Protein AF-A0A3C1VP36-F1 (afdb_monomer)

Sequence (75 aa):
VAATAENVVAGRYPLARFLYIYINKEPNRELPPLEREFLKLILSEAGQQVVLRDGYVPLPANIVELARRSLGLDS

pLDDT: mean 93.89, std 5.2, range [56.97, 97.81]

Structure (mmCIF, N/CA/C/O backbone):
data_AF-A0A3C1VP36-F1
#
_entry.id   AF-A0A3C1VP36-F1
#
loop_
_atom_site.group_PDB
_atom_site.id
_atom_site.type_symbol
_atom_site.label_atom_id
_atom_site.label_alt_id
_atom_site.label_comp_id
_atom_site.label_asym_id
_atom_site.label_entity_id
_atom_site.label_seq_id
_atom_site.pdbx_PDB_ins_code
_atom_site.Cartn_x
_atom_site.Cartn_y
_atom_site.Cartn_z
_atom_site.occupancy
_atom_site.B_iso_or_equiv
_atom_site.auth_seq_id
_atom_site.auth_comp_id
_atom_site.auth_asym_id
_atom_site.auth_atom_id
_atom_site.pdbx_PDB_model_num
ATOM 1 N N . VAL A 1 1 ? 15.694 4.576 -19.008 1.00 85.75 1 VAL A N 1
ATOM 2 C CA . VAL A 1 1 ? 15.446 3.469 -18.050 1.00 85.75 1 VAL A CA 1
ATOM 3 C C . VAL A 1 1 ? 14.198 2.719 -18.496 1.00 85.75 1 VAL A C 1
ATOM 5 O O . VAL A 1 1 ? 13.224 3.382 -18.830 1.00 85.75 1 VAL A O 1
ATOM 8 N N . ALA A 1 2 ? 14.234 1.384 -18.574 1.00 94.06 2 ALA A N 1
ATOM 9 C CA . ALA A 1 2 ? 13.095 0.571 -19.022 1.00 94.06 2 ALA A CA 1
ATOM 10 C C . ALA A 1 2 ? 11.969 0.513 -17.970 1.00 94.06 2 ALA A C 1
ATOM 12 O O . ALA A 1 2 ? 12.248 0.562 -16.770 1.00 94.06 2 ALA A O 1
ATOM 13 N N . ALA A 1 3 ? 10.720 0.369 -18.420 1.00 92.25 3 ALA A N 1
ATOM 14 C CA . ALA A 1 3 ? 9.532 0.264 -17.570 1.00 92.25 3 ALA A CA 1
ATOM 15 C C . ALA A 1 3 ? 9.387 -1.152 -16.978 1.00 92.25 3 ALA A C 1
ATOM 17 O O . ALA A 1 3 ? 8.542 -1.935 -17.399 1.00 92.25 3 ALA A O 1
ATOM 18 N 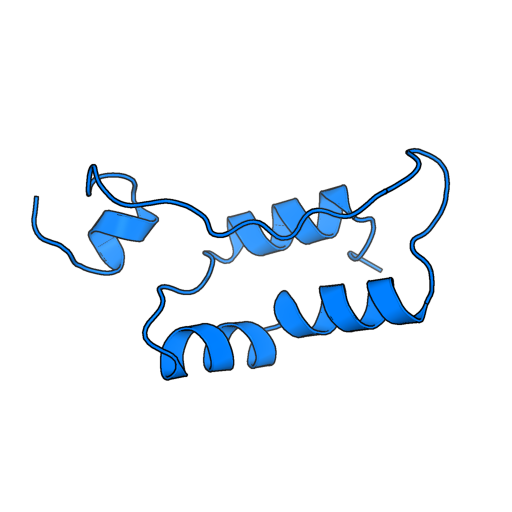N . THR A 1 4 ? 10.253 -1.499 -16.027 1.00 93.56 4 THR A N 1
ATOM 19 C CA . THR A 1 4 ? 10.210 -2.778 -15.300 1.00 93.56 4 THR A CA 1
ATOM 20 C C . THR A 1 4 ? 9.769 -2.556 -13.856 1.00 93.56 4 THR A C 1
ATOM 22 O O . THR A 1 4 ? 10.036 -1.495 -13.288 1.00 93.56 4 THR A O 1
ATOM 25 N N . ALA A 1 5 ? 9.146 -3.564 -13.235 1.00 90.56 5 ALA A N 1
ATOM 26 C CA . ALA A 1 5 ? 8.764 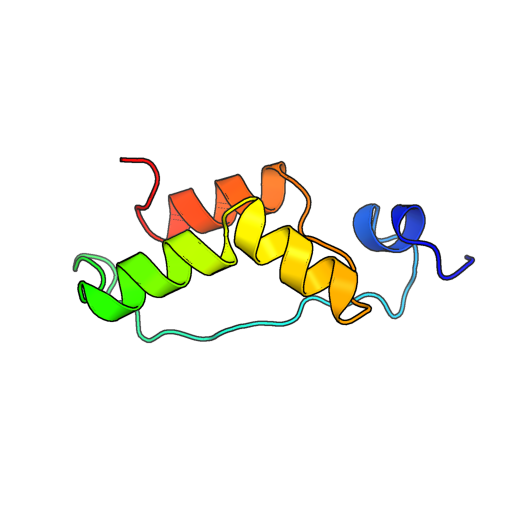-3.510 -11.819 1.00 90.56 5 ALA A CA 1
ATOM 27 C C . ALA A 1 5 ? 9.965 -3.173 -10.918 1.00 90.56 5 ALA A C 1
ATOM 29 O O . ALA A 1 5 ? 9.857 -2.333 -10.031 1.00 90.56 5 ALA A O 1
ATOM 30 N N . GLU A 1 6 ? 11.136 -3.742 -11.214 1.00 93.19 6 GLU A N 1
ATOM 31 C CA . GLU A 1 6 ? 12.383 -3.442 -10.505 1.00 93.19 6 GLU A CA 1
ATOM 32 C C . GLU A 1 6 ? 12.762 -1.951 -10.588 1.00 93.19 6 GLU A C 1
ATOM 34 O O . GLU A 1 6 ? 13.087 -1.332 -9.578 1.00 93.19 6 GLU A O 1
ATOM 39 N N . ASN A 1 7 ? 12.679 -1.337 -11.775 1.00 94.44 7 ASN A N 1
ATOM 40 C CA . ASN A 1 7 ? 13.002 0.081 -11.947 1.00 94.44 7 ASN A CA 1
ATOM 41 C C . ASN A 1 7 ? 11.948 1.012 -11.338 1.00 94.44 7 ASN A C 1
ATOM 43 O O . ASN A 1 7 ? 12.297 2.120 -10.932 1.00 94.44 7 ASN A O 1
ATOM 47 N N . VAL A 1 8 ? 10.685 0.581 -11.277 1.00 92.75 8 VAL A N 1
ATOM 48 C CA . VAL A 1 8 ? 9.601 1.302 -10.594 1.00 92.75 8 VAL A CA 1
ATOM 49 C C . VAL A 1 8 ? 9.834 1.291 -9.085 1.00 92.75 8 VAL A C 1
ATOM 51 O O . VAL A 1 8 ? 9.887 2.354 -8.474 1.00 92.75 8 VAL A O 1
ATOM 54 N N . VAL A 1 9 ? 10.055 0.112 -8.499 1.00 90.38 9 VAL A N 1
ATOM 55 C CA . VAL A 1 9 ? 10.317 -0.052 -7.060 1.00 90.38 9 VAL A CA 1
ATOM 56 C C . VAL A 1 9 ? 11.593 0.675 -6.631 1.00 90.38 9 VAL A C 1
ATOM 58 O O . VAL A 1 9 ? 11.620 1.293 -5.571 1.00 90.38 9 VAL A O 1
ATOM 61 N N . ALA A 1 10 ? 12.634 0.667 -7.467 1.00 91.19 10 ALA A N 1
ATOM 62 C CA . ALA A 1 10 ? 13.879 1.386 -7.205 1.00 91.19 10 ALA A CA 1
ATOM 63 C C . ALA A 1 10 ? 13.799 2.906 -7.463 1.00 91.19 10 ALA A C 1
ATOM 65 O O . ALA A 1 10 ? 14.811 3.592 -7.326 1.00 91.19 10 ALA A O 1
ATOM 66 N N . GLY A 1 11 ? 12.651 3.439 -7.904 1.00 89.62 11 GLY A N 1
ATOM 67 C CA . GLY A 1 11 ? 12.485 4.861 -8.232 1.00 89.62 11 GLY A CA 1
ATOM 68 C C . GLY A 1 11 ? 13.297 5.338 -9.445 1.00 89.62 11 GLY A C 1
ATOM 69 O O . GLY A 1 11 ? 13.450 6.537 -9.658 1.00 89.62 11 GLY A O 1
ATOM 70 N N . ARG A 1 12 ? 13.836 4.417 -10.256 1.00 95.25 12 ARG A N 1
ATOM 71 C CA . ARG A 1 12 ? 14.671 4.722 -11.432 1.00 95.25 12 ARG A CA 1
ATOM 72 C C . ARG A 1 12 ? 13.845 5.044 -12.675 1.00 95.25 12 ARG A C 1
ATOM 74 O O . ARG A 1 12 ? 14.350 5.678 -13.601 1.00 95.25 12 ARG A O 1
ATOM 81 N N . TYR A 1 13 ? 12.603 4.562 -12.742 1.00 96.19 13 TYR A N 1
ATOM 82 C CA . TYR A 1 13 ? 11.700 4.869 -13.846 1.00 96.19 13 TYR A CA 1
ATOM 83 C C . TYR A 1 13 ? 10.968 6.199 -13.579 1.00 96.19 13 TYR A C 1
ATOM 85 O O . TYR A 1 13 ? 10.171 6.264 -12.647 1.00 96.19 13 TYR A O 1
ATOM 93 N N . PRO A 1 14 ? 11.191 7.257 -14.382 1.00 95.88 14 PRO A N 1
ATOM 94 C CA . PRO A 1 14 ? 10.787 8.625 -14.031 1.00 95.88 14 PRO A CA 1
ATOM 95 C C . PRO A 1 14 ? 9.273 8.873 -14.051 1.00 95.88 14 PRO A C 1
ATOM 97 O O . PRO A 1 14 ? 8.815 9.886 -13.536 1.00 95.88 14 PRO A O 1
ATOM 100 N N . LEU A 1 15 ? 8.495 7.972 -14.655 1.00 95.69 15 LEU A N 1
ATOM 101 C CA . LEU A 1 15 ? 7.031 8.052 -14.689 1.00 95.69 15 LEU A CA 1
ATOM 102 C C . LEU A 1 15 ? 6.370 7.131 -13.651 1.00 95.69 15 LEU A C 1
ATOM 104 O O . LEU A 1 15 ? 5.145 7.020 -13.618 1.00 95.69 15 LEU A O 1
ATOM 108 N N . ALA A 1 16 ? 7.163 6.454 -12.815 1.00 94.38 16 ALA A N 1
ATOM 109 C CA . ALA A 1 16 ? 6.640 5.718 -11.675 1.00 94.38 16 ALA A CA 1
ATOM 110 C C . ALA A 1 16 ? 5.980 6.687 -10.687 1.00 94.38 16 ALA A C 1
ATOM 112 O O . ALA A 1 16 ? 6.532 7.737 -10.362 1.00 94.38 16 ALA A O 1
ATOM 113 N N . ARG A 1 17 ? 4.802 6.318 -10.184 1.00 95.06 17 ARG A N 1
ATOM 114 C CA . ARG A 1 17 ? 4.092 7.072 -9.149 1.00 95.06 17 ARG A CA 1
ATOM 115 C C . ARG A 1 17 ? 3.332 6.129 -8.234 1.00 95.06 17 ARG A C 1
ATOM 117 O O . ARG A 1 17 ? 2.879 5.073 -8.671 1.00 95.06 17 ARG A O 1
ATOM 124 N N . PHE A 1 18 ? 3.147 6.550 -6.992 1.00 94.38 18 PHE A N 1
ATOM 125 C CA . PHE A 1 18 ? 2.217 5.893 -6.087 1.00 94.38 18 PHE A CA 1
ATOM 126 C C . PHE A 1 18 ? 0.769 6.186 -6.485 1.00 94.38 18 PHE A C 1
ATOM 128 O O . PHE A 1 18 ? 0.450 7.251 -7.022 1.00 94.38 18 PHE A O 1
ATOM 135 N N . LEU A 1 19 ? -0.104 5.233 -6.176 1.00 95.31 19 LEU A N 1
ATOM 136 C CA . LEU A 1 19 ? -1.544 5.439 -6.137 1.00 95.31 19 LEU A CA 1
ATOM 137 C C . LEU A 1 19 ? -1.942 5.606 -4.677 1.00 95.31 19 LEU A C 1
ATOM 139 O O . LEU A 1 19 ? -1.611 4.765 -3.842 1.00 95.31 19 LEU A O 1
ATOM 143 N N . TYR A 1 20 ? -2.612 6.711 -4.373 1.00 95.38 20 TYR A N 1
ATOM 144 C CA . TYR A 1 20 ? -2.935 7.081 -3.003 1.00 95.38 20 TYR A CA 1
ATOM 145 C C . TYR A 1 20 ? -4.414 6.863 -2.714 1.00 95.38 20 TYR A C 1
ATOM 147 O O . TYR A 1 20 ? -5.276 7.220 -3.516 1.00 95.38 20 TYR A O 1
ATOM 155 N N . ILE A 1 21 ? -4.688 6.335 -1.525 1.00 94.88 21 ILE A N 1
ATOM 156 C CA . ILE A 1 21 ? -5.999 6.381 -0.884 1.00 94.88 21 ILE A CA 1
ATOM 157 C C . ILE A 1 21 ? -5.879 7.389 0.251 1.00 94.88 21 ILE A C 1
ATOM 159 O O . ILE A 1 21 ? -5.040 7.234 1.138 1.00 94.88 21 ILE A O 1
ATOM 163 N N . TYR A 1 22 ? -6.701 8.433 0.203 1.00 94.81 22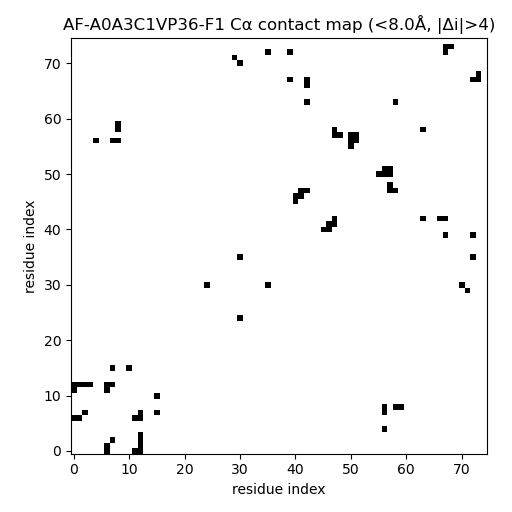 TYR A N 1
ATOM 164 C CA . TYR A 1 22 ? -6.766 9.430 1.263 1.00 94.81 22 TYR A CA 1
ATOM 165 C C . TYR A 1 22 ? -7.827 9.034 2.276 1.00 94.81 22 TYR A C 1
ATOM 167 O O . TYR A 1 22 ? -8.934 8.642 1.910 1.00 94.81 22 TYR A O 1
ATOM 175 N N . ILE A 1 23 ? -7.485 9.186 3.549 1.00 92.69 23 ILE A N 1
ATOM 176 C CA . ILE A 1 23 ? -8.395 8.974 4.669 1.00 92.69 23 ILE A CA 1
ATOM 177 C C . ILE A 1 23 ? -8.346 10.191 5.586 1.00 92.69 23 ILE A C 1
ATOM 179 O O . ILE A 1 23 ? -7.301 10.830 5.736 1.00 92.69 23 ILE A O 1
ATOM 183 N N . ASN A 1 24 ? -9.472 10.504 6.219 1.00 93.75 24 ASN A N 1
ATOM 184 C CA . ASN A 1 24 ? -9.523 11.532 7.247 1.00 93.75 24 ASN A CA 1
ATOM 185 C C . ASN A 1 24 ? -9.157 10.913 8.605 1.00 93.75 24 ASN A C 1
ATOM 187 O O . ASN A 1 24 ? -10.029 10.498 9.364 1.00 93.75 24 ASN A O 1
ATOM 191 N N . LYS A 1 25 ? -7.854 10.799 8.882 1.00 89.56 25 LYS A N 1
ATOM 192 C CA . LYS A 1 25 ? -7.337 10.223 10.129 1.00 89.56 25 LYS A CA 1
ATOM 193 C C . LYS A 1 25 ? -7.041 11.320 11.147 1.00 89.56 25 LYS A C 1
ATOM 195 O O . LYS A 1 25 ? -6.033 12.015 11.055 1.00 89.56 25 LYS A O 1
ATOM 200 N N . GLU A 1 26 ? -7.883 11.415 12.169 1.00 93.25 26 GLU A N 1
ATOM 201 C CA . GLU A 1 26 ? -7.582 12.215 13.358 1.00 93.25 26 GLU A CA 1
ATOM 202 C C . GLU A 1 26 ? -6.321 11.655 14.070 1.00 93.25 26 GLU A C 1
ATOM 204 O O . GLU A 1 26 ? -6.256 10.442 14.308 1.00 93.25 26 GLU A O 1
ATOM 209 N N . PRO A 1 27 ? -5.314 12.475 14.445 1.00 88.81 27 PRO A N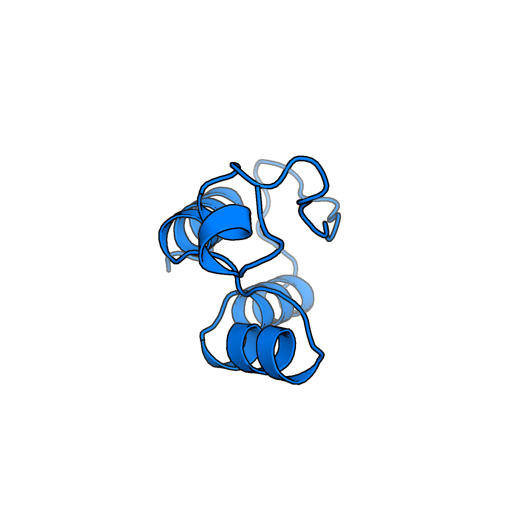 1
ATOM 210 C CA . PRO A 1 27 ? -4.023 11.983 14.952 1.00 88.81 27 PRO A CA 1
ATOM 211 C C . PRO A 1 27 ? -4.120 11.036 16.157 1.00 88.81 27 PRO A C 1
ATOM 213 O O . PRO A 1 27 ? -3.488 9.983 16.159 1.00 88.81 27 PRO A O 1
ATOM 216 N N . ASN A 1 28 ? -4.974 11.362 17.130 1.00 89.56 28 ASN A N 1
ATOM 217 C CA . ASN A 1 28 ? -5.063 10.658 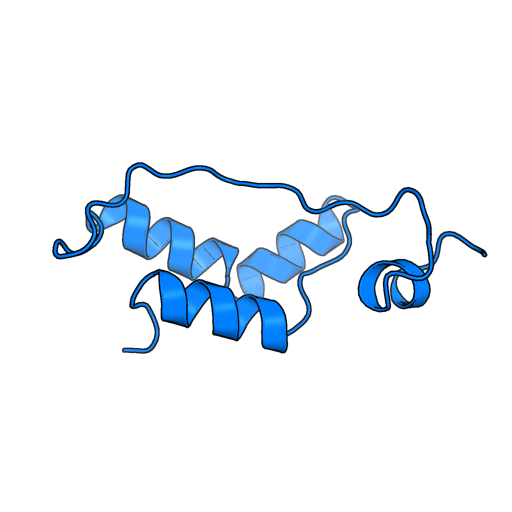18.419 1.00 89.56 28 ASN A CA 1
ATOM 218 C C . ASN A 1 28 ? -6.266 9.713 18.524 1.00 89.56 28 ASN A C 1
ATOM 220 O O . ASN A 1 28 ? -6.584 9.231 19.609 1.00 89.56 28 ASN A O 1
ATOM 224 N N . ARG A 1 29 ? -6.965 9.477 17.412 1.00 92.12 29 ARG A N 1
ATOM 225 C CA . ARG A 1 29 ? -8.142 8.613 17.369 1.00 92.12 29 ARG A CA 1
ATOM 226 C C . ARG A 1 29 ? -7.853 7.392 16.519 1.00 92.12 29 ARG A C 1
ATOM 228 O O . ARG A 1 29 ? -7.249 7.517 15.456 1.00 92.12 29 ARG A O 1
ATOM 235 N N . GLU A 1 30 ? -8.285 6.224 16.968 1.00 92.81 30 GLU A N 1
ATOM 236 C CA . GLU A 1 30 ? -8.207 5.015 16.153 1.00 92.81 30 GLU A CA 1
ATOM 237 C C . GLU A 1 30 ? -9.069 5.130 14.891 1.00 92.81 30 GLU A C 1
ATOM 239 O O . GLU A 1 30 ? -10.033 5.899 14.832 1.00 92.81 30 GLU A O 1
ATOM 244 N N . LEU A 1 31 ? -8.712 4.348 13.872 1.00 95.38 31 LEU A N 1
ATOM 245 C CA . LEU A 1 31 ? -9.523 4.224 12.667 1.00 95.38 31 LEU A CA 1
ATOM 246 C C . LEU A 1 31 ? -10.876 3.580 12.998 1.00 95.38 31 LEU A C 1
ATOM 248 O O . LEU A 1 31 ? -10.912 2.614 13.767 1.00 95.38 31 LEU A O 1
ATOM 252 N N . PRO A 1 32 ? -11.977 4.038 12.377 1.00 95.94 32 PRO A N 1
ATOM 253 C CA . PRO A 1 32 ? -13.239 3.314 12.409 1.00 95.94 32 PRO A CA 1
ATOM 254 C C . PRO A 1 32 ? -13.034 1.840 12.014 1.00 95.94 32 PRO A C 1
ATOM 256 O O . PRO A 1 32 ? -12.273 1.569 11.080 1.00 95.94 32 PRO A O 1
ATOM 259 N N . PRO A 1 33 ? -13.710 0.872 12.666 1.00 95.62 33 PRO A N 1
ATOM 260 C CA . PRO A 1 33 ? -13.423 -0.551 12.469 1.00 95.62 33 PRO A CA 1
ATOM 261 C C . PRO A 1 33 ? -13.459 -1.007 11.006 1.00 95.62 33 PRO A C 1
ATOM 263 O O . PRO A 1 33 ? -12.581 -1.744 10.570 1.00 95.62 33 PRO A O 1
ATOM 266 N N . LEU A 1 34 ? -14.433 -0.529 10.227 1.00 96.75 34 LEU A N 1
ATOM 267 C CA . LEU A 1 34 ? -14.561 -0.881 8.812 1.00 96.75 34 LEU A CA 1
ATOM 268 C C . LEU A 1 34 ? -13.366 -0.390 7.981 1.00 96.75 34 LEU A C 1
ATOM 270 O O . LEU A 1 34 ? -12.796 -1.150 7.202 1.00 96.75 34 LEU A O 1
ATOM 274 N N . GLU A 1 35 ? -12.972 0.870 8.166 1.00 96.00 35 GLU A N 1
ATOM 275 C CA . GLU A 1 35 ? -11.822 1.461 7.476 1.00 96.00 35 GLU A CA 1
ATOM 276 C C . GLU A 1 35 ? -10.531 0.748 7.872 1.00 96.00 35 GLU A C 1
ATOM 278 O O . GLU A 1 35 ? -9.699 0.445 7.020 1.00 96.00 35 GLU A O 1
ATOM 283 N N . ARG A 1 36 ? -10.391 0.412 9.159 1.00 96.00 36 ARG A N 1
ATOM 284 C CA . ARG A 1 36 ? -9.253 -0.336 9.690 1.00 96.00 36 ARG A CA 1
ATOM 285 C C . ARG A 1 36 ? -9.103 -1.700 9.016 1.00 96.00 36 ARG A C 1
ATOM 287 O O . ARG A 1 36 ? -8.008 -2.030 8.568 1.00 96.00 36 ARG A O 1
ATOM 294 N N . GLU A 1 37 ? -10.181 -2.478 8.919 1.00 97.19 37 GLU A N 1
ATOM 295 C CA . GLU A 1 37 ? -10.135 -3.801 8.280 1.00 97.19 37 GLU A CA 1
ATOM 296 C C . GLU A 1 37 ? -9.899 -3.706 6.770 1.00 97.19 37 GLU A C 1
ATOM 298 O O . GLU A 1 37 ? -9.143 -4.499 6.208 1.00 97.19 37 GLU A O 1
ATOM 303 N N . PHE A 1 38 ? -10.468 -2.695 6.111 1.00 97.38 38 PHE A N 1
ATOM 304 C CA . PHE A 1 38 ? -10.186 -2.443 4.702 1.00 97.38 38 PHE A CA 1
ATOM 305 C C . PHE A 1 38 ? -8.706 -2.109 4.469 1.00 97.38 38 PHE A C 1
ATOM 307 O O . PHE A 1 38 ? -8.066 -2.698 3.598 1.00 97.38 38 PHE A O 1
ATOM 314 N N . LEU A 1 39 ? -8.131 -1.219 5.284 1.00 96.94 39 LEU A N 1
ATOM 315 C CA . LEU A 1 39 ? -6.717 -0.847 5.205 1.00 96.94 39 LEU A CA 1
ATOM 316 C C . LEU A 1 39 ? -5.800 -2.040 5.522 1.00 96.94 39 LEU A C 1
ATOM 318 O O . LEU A 1 39 ? -4.805 -2.242 4.827 1.00 96.94 39 LEU A O 1
ATOM 322 N N . LYS A 1 40 ? -6.167 -2.885 6.498 1.00 96.62 40 LYS A N 1
ATOM 323 C CA . LYS A 1 40 ? -5.484 -4.162 6.764 1.00 96.62 40 LYS A CA 1
ATOM 324 C C . LYS A 1 40 ? -5.500 -5.081 5.542 1.00 96.62 40 LYS A C 1
ATOM 326 O O . LYS A 1 40 ? -4.462 -5.646 5.205 1.00 96.62 40 LYS A O 1
ATOM 331 N N . LEU A 1 41 ? -6.644 -5.218 4.870 1.00 97.50 41 LEU A N 1
ATOM 332 C CA . LEU A 1 41 ? -6.781 -6.062 3.685 1.00 97.50 41 LEU A CA 1
ATOM 333 C C . LEU A 1 41 ? -5.915 -5.560 2.527 1.00 97.50 41 LEU A C 1
ATOM 335 O O . LEU A 1 41 ? -5.144 -6.339 1.971 1.00 97.50 41 LEU A O 1
ATOM 339 N N . ILE A 1 42 ? -6.004 -4.281 2.160 1.00 96.81 42 ILE A N 1
ATOM 340 C CA . ILE A 1 42 ? -5.264 -3.773 0.994 1.00 96.81 42 ILE A CA 1
ATOM 341 C C . ILE A 1 42 ? -3.745 -3.760 1.228 1.00 96.81 42 ILE A C 1
ATOM 343 O O . ILE A 1 42 ? -2.984 -3.916 0.276 1.00 96.81 42 ILE A O 1
ATOM 347 N N . LEU A 1 43 ? -3.300 -3.620 2.483 1.00 97.12 43 LEU A N 1
ATOM 348 C CA . LEU A 1 43 ? -1.890 -3.703 2.882 1.00 97.12 43 LEU A CA 1
ATOM 349 C C . LEU A 1 43 ? -1.422 -5.144 3.159 1.00 97.12 43 LEU A C 1
ATOM 351 O O . LEU A 1 43 ? -0.259 -5.353 3.490 1.00 97.12 43 LEU A O 1
ATOM 355 N N . SER A 1 44 ? -2.300 -6.143 3.048 1.00 97.38 44 SER A N 1
ATOM 356 C CA . SER A 1 44 ? -1.933 -7.554 3.207 1.00 97.38 44 SER A CA 1
ATOM 357 C C . SER A 1 44 ? -1.320 -8.133 1.932 1.00 97.38 44 SER A C 1
ATOM 359 O O . SER A 1 44 ? -1.491 -7.589 0.841 1.00 97.38 44 SER A O 1
ATOM 361 N N . GLU A 1 45 ? -0.684 -9.301 2.048 1.00 96.75 45 GLU A N 1
ATOM 362 C CA . GLU A 1 45 ? -0.229 -10.072 0.888 1.00 96.75 45 GLU A CA 1
ATOM 363 C C . GLU A 1 45 ? -1.372 -10.323 -0.107 1.00 96.75 45 GLU A C 1
ATOM 365 O O . GLU A 1 45 ? -1.216 -10.065 -1.297 1.00 96.75 45 GLU A O 1
ATOM 370 N N . ALA A 1 46 ? -2.549 -10.734 0.375 1.00 97.81 46 ALA A N 1
ATOM 371 C CA . ALA A 1 46 ? -3.708 -10.982 -0.480 1.00 97.81 46 ALA A CA 1
ATOM 372 C C . ALA A 1 46 ? -4.148 -9.720 -1.246 1.00 97.81 46 ALA A C 1
ATOM 374 O O . ALA A 1 46 ? -4.438 -9.789 -2.441 1.00 97.81 46 ALA A O 1
ATOM 375 N N . GLY A 1 47 ? -4.145 -8.558 -0.584 1.00 97.56 47 GLY A N 1
ATOM 376 C CA . GLY A 1 47 ? -4.425 -7.270 -1.221 1.00 97.56 47 GLY A CA 1
ATOM 377 C C . GLY A 1 47 ? -3.385 -6.907 -2.281 1.00 97.56 47 GLY A C 1
ATOM 378 O O . GLY A 1 47 ? -3.737 -6.499 -3.386 1.00 97.56 47 GLY A O 1
ATOM 379 N N . GLN A 1 48 ? -2.104 -7.130 -1.994 1.00 97.81 48 GLN A N 1
ATOM 380 C CA . GLN A 1 48 ? -1.022 -6.859 -2.941 1.00 97.81 48 GLN A CA 1
ATOM 381 C C . GLN A 1 48 ? -1.013 -7.830 -4.138 1.00 97.81 48 GLN A C 1
ATOM 383 O O . GLN A 1 48 ? -0.653 -7.429 -5.245 1.00 97.81 48 GLN A O 1
ATOM 388 N N . GLN A 1 49 ? -1.491 -9.069 -3.977 1.00 97.75 49 GLN A N 1
ATOM 389 C CA . GLN A 1 49 ? -1.708 -9.986 -5.106 1.00 97.75 49 GLN A CA 1
ATOM 390 C C . GLN A 1 49 ? -2.825 -9.510 -6.042 1.00 97.75 49 GLN A C 1
ATOM 392 O O . GLN A 1 49 ? -2.726 -9.669 -7.259 1.00 97.75 49 GLN A O 1
ATOM 397 N N . VAL A 1 50 ? -3.872 -8.882 -5.500 1.00 97.50 50 VAL A N 1
ATOM 398 C CA . VAL A 1 50 ? -4.912 -8.240 -6.318 1.00 97.50 50 VAL A CA 1
ATOM 399 C C . VAL A 1 50 ? -4.322 -7.090 -7.139 1.00 97.50 50 VAL A C 1
ATOM 401 O O . VAL A 1 50 ? -4.561 -7.029 -8.341 1.00 97.50 50 VAL A O 1
ATOM 404 N N . VAL A 1 51 ? -3.494 -6.237 -6.524 1.00 96.69 51 VAL A N 1
ATOM 405 C CA . VAL A 1 51 ? -2.785 -5.137 -7.210 1.00 96.69 51 VAL A CA 1
ATOM 406 C C . VAL A 1 51 ? -1.960 -5.661 -8.389 1.00 96.69 51 VAL A C 1
ATOM 408 O 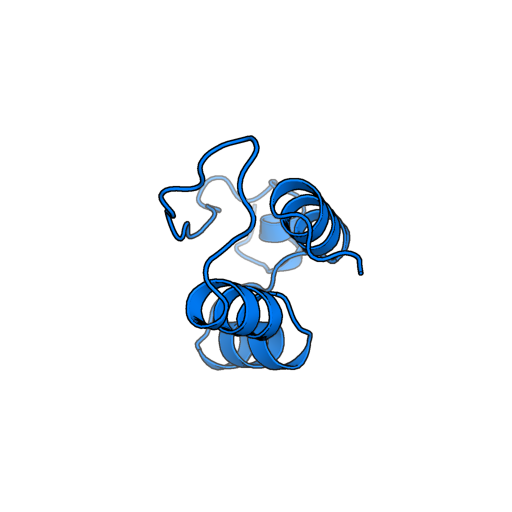O . VAL A 1 51 ? -2.032 -5.104 -9.485 1.00 96.69 51 VAL A O 1
ATOM 411 N N . LEU A 1 52 ? -1.223 -6.759 -8.186 1.00 95.56 52 LEU A N 1
ATOM 412 C CA . LEU A 1 52 ? -0.435 -7.396 -9.241 1.00 95.56 52 LEU A CA 1
ATOM 413 C C . LEU A 1 52 ? -1.313 -7.918 -10.384 1.00 95.56 52 LEU A C 1
ATOM 415 O O . LEU A 1 52 ? -1.030 -7.655 -11.553 1.00 95.56 52 LEU A O 1
ATOM 419 N N . ARG A 1 53 ? -2.378 -8.657 -10.052 1.00 96.31 53 ARG A N 1
ATOM 420 C CA . ARG A 1 53 ? -3.303 -9.238 -11.035 1.00 96.31 53 ARG A CA 1
ATOM 421 C C . ARG A 1 53 ? -3.959 -8.167 -11.904 1.00 96.31 53 ARG A C 1
ATOM 423 O O . ARG A 1 53 ? -4.146 -8.386 -13.097 1.00 96.31 53 ARG A O 1
ATOM 430 N N . ASP A 1 54 ? -4.272 -7.018 -11.319 1.00 95.12 54 ASP A N 1
ATOM 431 C CA . ASP A 1 54 ? -4.916 -5.905 -12.015 1.00 95.12 54 ASP A CA 1
ATOM 432 C C . ASP A 1 54 ? -3.908 -5.048 -12.824 1.00 95.12 54 ASP A C 1
ATOM 434 O O . ASP A 1 54 ? -4.280 -4.032 -13.410 1.00 95.12 54 ASP A O 1
ATOM 438 N N . GLY A 1 55 ? -2.637 -5.470 -12.904 1.00 93.94 55 GLY A N 1
ATOM 439 C CA . GLY A 1 55 ? -1.615 -4.897 -13.787 1.00 93.94 55 GLY A CA 1
ATOM 440 C C . GLY A 1 55 ? -0.756 -3.794 -13.165 1.00 93.94 55 GLY A C 1
ATOM 441 O O . GLY A 1 55 ? -0.001 -3.132 -13.880 1.0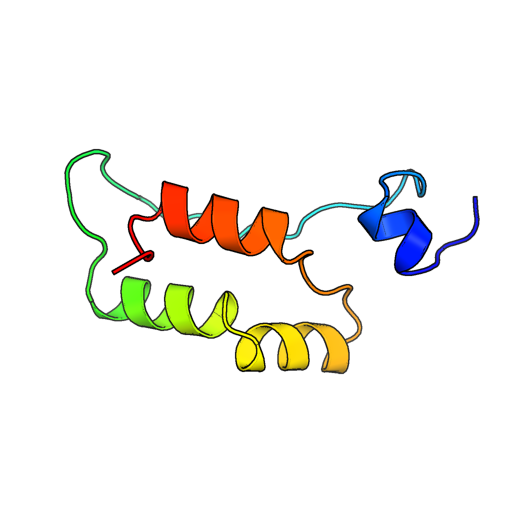0 93.94 55 GLY A O 1
ATOM 442 N N . TYR A 1 56 ? -0.845 -3.589 -11.850 1.00 95.50 56 TYR A N 1
ATOM 443 C CA . TYR A 1 56 ? -0.026 -2.621 -11.123 1.00 95.50 56 TYR A CA 1
ATOM 444 C C . TYR A 1 56 ? 1.206 -3.273 -10.486 1.00 95.50 56 TYR A C 1
ATOM 446 O O . TYR A 1 56 ? 1.338 -4.493 -10.409 1.00 95.50 56 TYR A O 1
ATOM 454 N N . VAL A 1 57 ? 2.127 -2.434 -10.010 1.00 95.69 57 VAL A N 1
ATOM 455 C CA . VAL A 1 57 ? 3.307 -2.872 -9.256 1.00 95.69 57 VAL A CA 1
ATOM 456 C C . VAL A 1 57 ? 2.956 -2.889 -7.763 1.00 95.69 57 VAL A C 1
ATOM 458 O O . VAL A 1 57 ? 2.603 -1.832 -7.234 1.00 95.69 57 VAL A O 1
ATOM 461 N N . PRO A 1 58 ? 3.048 -4.044 -7.079 1.00 96.44 58 PRO A N 1
ATOM 462 C CA . PRO A 1 58 ? 2.821 -4.134 -5.641 1.00 96.44 58 PRO A CA 1
ATOM 463 C C . PRO A 1 58 ? 3.766 -3.258 -4.827 1.00 96.44 58 PRO A C 1
ATOM 465 O O . PRO A 1 58 ? 4.905 -2.987 -5.222 1.00 96.44 58 PRO A O 1
ATOM 468 N N . LEU A 1 59 ? 3.300 -2.855 -3.651 1.00 95.69 59 LEU A N 1
ATOM 469 C CA . LEU A 1 59 ? 4.103 -2.116 -2.696 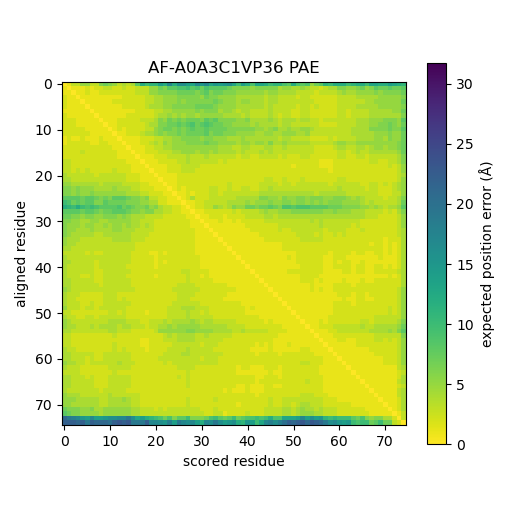1.00 95.69 59 LEU A CA 1
ATOM 470 C C . LEU A 1 59 ? 5.257 -2.988 -2.179 1.00 95.69 59 LEU A C 1
ATOM 472 O O . LEU A 1 59 ? 5.042 -4.135 -1.782 1.00 95.69 59 LEU A O 1
ATOM 476 N N . PRO A 1 60 ? 6.479 -2.437 -2.110 1.00 93.88 60 PRO A N 1
ATOM 477 C CA . PRO A 1 60 ? 7.578 -3.067 -1.393 1.00 93.88 60 PRO A CA 1
ATOM 478 C C . PRO A 1 60 ? 7.230 -3.272 0.085 1.00 93.88 60 PRO A C 1
ATOM 480 O O . PRO A 1 60 ? 6.577 -2.422 0.695 1.00 93.88 60 PRO A O 1
ATOM 483 N N . ALA A 1 61 ? 7.729 -4.355 0.686 1.00 93.75 61 ALA A N 1
ATOM 484 C CA . ALA A 1 61 ? 7.435 -4.701 2.079 1.00 93.75 61 ALA A CA 1
ATOM 485 C C . ALA A 1 61 ? 7.741 -3.551 3.055 1.00 93.75 61 ALA A C 1
ATOM 487 O O . ALA A 1 61 ? 6.931 -3.239 3.919 1.00 93.75 61 ALA A O 1
ATOM 488 N N . ASN A 1 62 ? 8.854 -2.835 2.874 1.00 94.00 62 ASN A N 1
ATOM 489 C CA . ASN A 1 62 ? 9.200 -1.689 3.722 1.00 94.00 62 ASN A CA 1
ATOM 490 C C . ASN A 1 62 ? 8.194 -0.526 3.627 1.00 94.00 62 ASN A C 1
ATOM 492 O O . ASN A 1 62 ? 8.021 0.202 4.602 1.00 94.00 62 ASN A O 1
ATOM 496 N N . ILE A 1 63 ? 7.534 -0.342 2.480 1.00 95.38 63 ILE A N 1
ATOM 497 C CA . ILE A 1 63 ? 6.494 0.681 2.304 1.00 95.38 63 ILE A CA 1
ATOM 498 C C . ILE A 1 63 ? 5.182 0.234 2.952 1.00 95.38 63 ILE A C 1
ATOM 500 O O . ILE A 1 63 ? 4.508 1.053 3.575 1.00 95.38 63 ILE A O 1
ATOM 504 N N . VAL A 1 64 ? 4.848 -1.057 2.865 1.00 96.31 64 VAL A N 1
ATOM 505 C CA . VAL A 1 64 ? 3.708 -1.641 3.588 1.00 96.31 64 VAL A CA 1
ATOM 506 C C . VAL A 1 64 ? 3.882 -1.453 5.094 1.00 96.31 64 VAL A C 1
ATOM 508 O O . VAL A 1 64 ? 2.999 -0.891 5.736 1.00 96.31 64 VAL A O 1
ATOM 511 N N . GLU A 1 65 ? 5.036 -1.826 5.649 1.00 96.00 65 GLU A N 1
ATOM 512 C CA . GLU A 1 65 ? 5.331 -1.664 7.079 1.00 96.00 65 GLU A CA 1
ATOM 513 C C . GLU A 1 65 ? 5.275 -0.196 7.522 1.00 96.00 65 GLU A C 1
ATOM 515 O O . GLU A 1 65 ? 4.733 0.124 8.578 1.00 96.00 65 GLU A O 1
ATOM 520 N N . LEU A 1 66 ? 5.783 0.727 6.698 1.00 9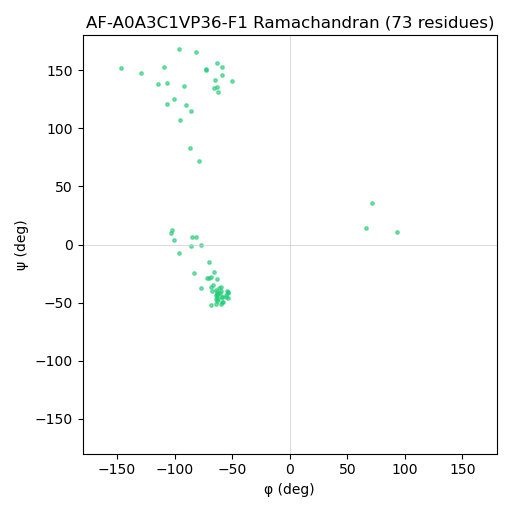5.44 66 LEU A N 1
ATOM 521 C CA . LEU A 1 66 ? 5.684 2.158 6.978 1.00 95.44 66 LEU A CA 1
ATOM 522 C C . LEU A 1 66 ? 4.224 2.637 7.025 1.00 95.44 66 LEU A C 1
ATOM 524 O O . LEU A 1 66 ? 3.864 3.416 7.908 1.00 95.44 66 LEU A O 1
ATOM 528 N N . ALA A 1 67 ? 3.387 2.176 6.093 1.00 95.31 67 ALA A N 1
ATOM 529 C CA . ALA A 1 67 ? 1.969 2.523 6.055 1.00 95.31 67 ALA A CA 1
ATOM 530 C C . ALA A 1 67 ? 1.197 1.925 7.242 1.00 95.31 67 ALA A C 1
ATOM 532 O O . ALA A 1 67 ? 0.358 2.598 7.834 1.00 95.31 67 ALA A O 1
ATOM 533 N N . ARG A 1 68 ? 1.493 0.682 7.636 1.00 95.50 68 ARG A N 1
ATOM 534 C CA . ARG A 1 68 ? 0.863 0.052 8.806 1.00 95.50 68 ARG A CA 1
ATOM 535 C C . ARG A 1 68 ? 1.213 0.793 10.096 1.00 95.50 68 ARG A C 1
ATOM 537 O O . ARG A 1 68 ? 0.302 1.116 10.858 1.00 95.50 68 ARG A O 1
ATOM 544 N N . ARG A 1 69 ? 2.480 1.186 10.263 1.00 94.12 69 ARG A N 1
ATOM 545 C CA . ARG A 1 69 ? 2.951 2.025 11.379 1.00 94.12 69 ARG A CA 1
ATOM 546 C C . ARG A 1 69 ? 2.232 3.360 11.452 1.00 94.12 69 ARG A C 1
ATOM 548 O O . ARG A 1 69 ? 1.743 3.735 12.514 1.00 94.12 69 ARG A O 1
ATOM 555 N N . SER A 1 70 ? 2.141 4.081 10.332 1.00 92.06 70 SER A N 1
ATOM 556 C CA . SER A 1 70 ? 1.501 5.404 10.310 1.00 92.06 70 SER A CA 1
ATOM 557 C C . SER A 1 70 ? -0.005 5.349 10.595 1.00 92.06 70 SER A C 1
ATOM 559 O O . SER A 1 70 ? -0.579 6.332 11.063 1.00 92.06 70 SER A O 1
ATOM 561 N N . LEU A 1 71 ? -0.632 4.194 10.355 1.00 93.00 71 LEU A N 1
ATOM 562 C CA . LEU A 1 71 ? -2.049 3.937 10.604 1.00 93.00 71 LEU A CA 1
ATOM 563 C C . LEU A 1 71 ? -2.329 3.243 11.949 1.00 93.00 71 LEU A C 1
ATOM 565 O O . LEU A 1 71 ? -3.497 3.116 12.320 1.00 93.00 71 LEU A O 1
ATOM 569 N N . GLY A 1 72 ? -1.298 2.809 12.682 1.00 92.25 72 GLY A N 1
ATOM 570 C CA . GLY A 1 72 ? -1.442 2.066 13.939 1.00 92.25 72 GLY A CA 1
ATOM 571 C C . GLY A 1 72 ? -1.958 0.630 13.761 1.00 92.25 72 GLY A C 1
ATOM 572 O O . GLY A 1 72 ? -2.743 0.161 14.580 1.00 92.25 72 GLY A O 1
ATOM 573 N N . LEU A 1 73 ? -1.561 -0.060 12.684 1.00 91.94 73 LEU A N 1
ATOM 574 C CA . LEU A 1 73 ? -2.032 -1.407 12.307 1.00 91.94 73 LEU A CA 1
ATOM 575 C C . LEU A 1 73 ? -1.044 -2.546 12.640 1.00 91.94 73 LEU A C 1
ATOM 577 O O . LEU A 1 73 ? -1.208 -3.663 12.135 1.00 91.94 73 LEU A O 1
ATOM 581 N N . ASP A 1 74 ? -0.015 -2.269 13.441 1.00 79.81 74 ASP A N 1
ATOM 582 C CA . ASP A 1 74 ? 1.043 -3.233 13.799 1.00 79.81 74 ASP A CA 1
ATOM 583 C C . ASP A 1 74 ? 0.684 -4.132 14.995 1.00 79.81 74 ASP A C 1
ATOM 585 O O . ASP A 1 74 ? 1.527 -4.893 15.469 1.00 79.81 74 ASP A O 1
ATOM 589 N N . SER A 1 75 ? -0.559 -4.032 15.480 1.00 56.97 75 SER A N 1
ATOM 590 C CA . SER A 1 75 ? -1.145 -4.876 16.525 1.00 56.97 75 SER A CA 1
ATOM 591 C C . SER A 1 75 ? -1.926 -6.077 15.987 1.00 56.97 75 SER A C 1
ATOM 593 O O . SER A 1 75 ? -2.649 -5.969 14.955 1.00 56.97 75 SER A O 1
#

Mean predicted aligned error: 3.11 Å

Foldseek 3Di:
DDPDLVCLQVVNPVPRDDDDDDDDDDQPDADDPVVLVVLVCCLDPNVQVVCVVVPHRGDDPVVSVVSCVSRVNPD

Solvent-accessible surface area (backbone atoms only — not comparable to full-atom values): 4818 Å² total; per-residue (Å²): 120,68,97,40,67,69,30,40,77,68,65,61,21,90,85,57,74,88,85,83,84,87,75,95,74,58,92,93,53,82,66,59,67,70,60,42,52,51,53,51,42,55,64,29,72,72,31,32,50,51,39,40,73,77,73,47,80,55,78,54,68,72,56,41,54,52,51,32,57,78,68,69,59,84,118

Radius of gyration: 13.92 Å; Cα contacts (8 Å, |Δi|>4): 45; chains: 1; bounding box: 30×23×37 Å

Secondary structure (DSSP, 8-state):
----HHHHHTT-STT-----------TTSPPPHHHHHHHHHHTSHHHHHHHHHTTPPPPPHHHHHHHHHHHT---

Nearest PDB structures (foldseek):
  4pqj-assembly1_A  TM=9.423E-01  e=2.595E-05  Pseudomonas aeruginosa
  4omb-assembly4_D  TM=9.692E-01  e=8.264E-05  Pseudomonas aeruginosa
  4pqj-assembly2_C  TM=9.762E-01  e=6.813E-05  Pseudomonas aeruginosa
  7yyh-assembly1_E  TM=4.040E-01  e=5.643E+00  Homo sapiens
  9fbw-assembly1_A  TM=2.498E-01  e=9.442E+00  Saccharomyces cerevisiae S288C